Protein AF-A0A8J8DQS9-F1 (afdb_monomer_lite)

Structure (mmCIF, N/CA/C/O backbone):
data_AF-A0A8J8DQS9-F1
#
_entry.id   AF-A0A8J8DQS9-F1
#
loop_
_atom_site.group_PDB
_atom_site.id
_atom_site.type_symbol
_atom_site.label_atom_id
_atom_site.label_alt_id
_atom_site.label_comp_id
_atom_site.label_asym_id
_atom_site.label_entity_id
_atom_site.label_seq_id
_atom_site.pdbx_PDB_ins_code
_atom_site.Cartn_x
_atom_site.Cartn_y
_atom_site.Cartn_z
_atom_site.occupancy
_atom_site.B_iso_or_equiv
_atom_site.auth_seq_id
_atom_site.auth_comp_id
_atom_site.auth_asym_id
_atom_site.auth_atom_id
_atom_site.pdbx_PDB_model_num
ATOM 1 N N . MET A 1 1 ? 29.979 -10.423 -31.575 1.00 65.12 1 MET A N 1
ATOM 2 C CA . MET A 1 1 ? 30.955 -9.333 -31.808 1.00 65.12 1 MET A CA 1
ATOM 3 C C . MET A 1 1 ? 30.374 -8.048 -31.219 1.00 65.12 1 MET A C 1
ATOM 5 O O . MET A 1 1 ? 29.153 -7.925 -31.202 1.00 65.12 1 MET A O 1
ATOM 9 N N . VAL A 1 2 ? 31.196 -7.158 -30.656 1.00 72.56 2 VAL A N 1
ATOM 10 C CA . VAL A 1 2 ? 30.753 -5.866 -30.090 1.00 72.56 2 VAL A CA 1
ATOM 11 C C . VAL A 1 2 ? 31.274 -4.715 -30.948 1.00 72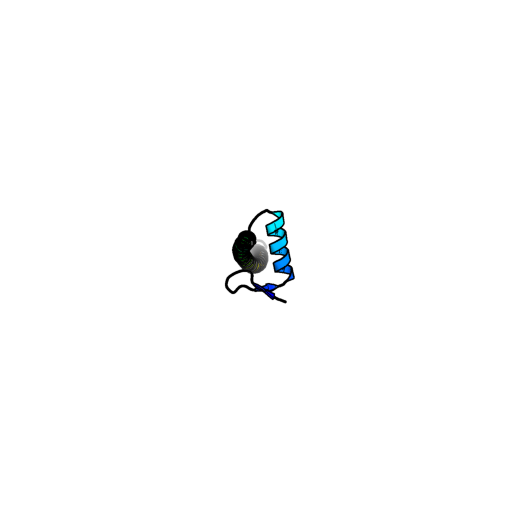.56 2 VAL A C 1
ATOM 13 O O . VAL A 1 2 ? 32.418 -4.756 -31.399 1.00 72.56 2 VAL A O 1
ATOM 16 N N . ARG A 1 3 ? 30.441 -3.695 -31.167 1.00 75.56 3 ARG A N 1
ATOM 17 C CA . ARG A 1 3 ? 30.719 -2.533 -32.021 1.00 75.56 3 ARG A CA 1
ATOM 18 C C . ARG A 1 3 ? 30.815 -1.257 -31.200 1.00 75.56 3 ARG A C 1
ATOM 20 O O . ARG A 1 3 ? 30.099 -1.077 -30.217 1.00 75.56 3 ARG A O 1
ATOM 27 N N . LEU A 1 4 ? 31.700 -0.366 -31.631 1.00 75.75 4 LEU A N 1
ATOM 28 C CA . LEU A 1 4 ? 31.862 0.967 -31.059 1.00 75.75 4 LEU A CA 1
ATOM 29 C C . LEU A 1 4 ? 30.786 1.915 -31.599 1.00 75.75 4 LEU A C 1
ATOM 31 O O . LEU A 1 4 ? 30.582 2.009 -32.808 1.00 75.75 4 LEU A O 1
ATOM 35 N N . VAL A 1 5 ? 30.131 2.636 -30.692 1.00 69.94 5 VAL A N 1
ATOM 36 C CA . VAL A 1 5 ? 29.059 3.608 -30.994 1.00 69.94 5 VAL A CA 1
ATOM 37 C C . VAL A 1 5 ? 29.389 5.035 -30.536 1.00 69.94 5 VAL A C 1
ATOM 39 O O . VAL A 1 5 ? 28.553 5.927 -30.620 1.00 69.94 5 VAL A O 1
ATOM 42 N N . GLY A 1 6 ? 30.622 5.275 -30.085 1.00 67.25 6 GLY A N 1
ATOM 43 C CA . GLY A 1 6 ? 31.102 6.570 -29.598 1.00 67.25 6 GLY A CA 1
ATOM 44 C C . GLY A 1 6 ? 32.472 6.437 -28.931 1.00 67.25 6 GLY A C 1
ATOM 45 O O . GLY A 1 6 ? 33.167 5.446 -29.147 1.00 67.25 6 GLY A O 1
ATOM 46 N N . ILE A 1 7 ? 32.864 7.396 -28.089 1.00 59.31 7 ILE A N 1
ATOM 47 C CA . ILE A 1 7 ? 34.100 7.280 -27.299 1.00 59.31 7 ILE A CA 1
ATOM 48 C C . ILE A 1 7 ? 33.865 6.249 -26.185 1.00 59.31 7 ILE A C 1
ATOM 50 O O . ILE A 1 7 ? 33.066 6.464 -25.279 1.00 59.31 7 ILE A O 1
ATOM 54 N N . GLY A 1 8 ? 34.523 5.093 -26.283 1.00 65.25 8 GLY A N 1
ATOM 55 C CA . GLY A 1 8 ? 34.580 4.073 -25.225 1.00 65.25 8 GLY A CA 1
ATOM 56 C C . GLY A 1 8 ? 33.348 3.172 -25.059 1.00 65.25 8 GLY A C 1
ATOM 57 O O . GLY A 1 8 ? 33.454 2.131 -24.417 1.00 65.25 8 GLY A O 1
ATOM 58 N N . SER A 1 9 ? 32.205 3.503 -25.663 1.00 74.75 9 SER A N 1
ATOM 59 C CA . SER A 1 9 ? 30.974 2.711 -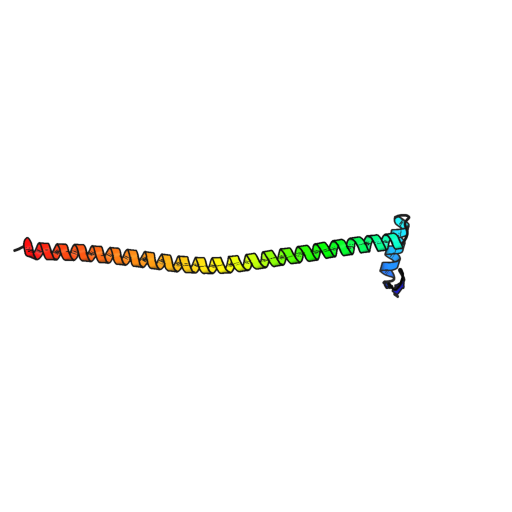25.521 1.00 74.75 9 SER A CA 1
ATOM 60 C C . SER A 1 9 ? 30.880 1.596 -26.561 1.00 74.75 9 SER A C 1
ATOM 62 O O . SER A 1 9 ? 31.000 1.838 -27.767 1.00 74.75 9 SER A O 1
ATOM 64 N N . ARG A 1 10 ? 30.646 0.369 -26.084 1.00 83.69 10 ARG A N 1
ATOM 65 C CA . ARG A 1 10 ? 30.489 -0.837 -26.905 1.00 83.69 10 ARG A CA 1
ATOM 66 C C . ARG A 1 10 ? 29.079 -1.387 -26.758 1.00 83.69 10 ARG A C 1
ATOM 68 O O . ARG A 1 10 ? 28.593 -1.542 -25.644 1.00 83.69 10 ARG A O 1
ATOM 75 N N . VAL A 1 11 ? 28.457 -1.722 -27.878 1.00 85.25 11 VAL A N 1
ATOM 76 C CA . VAL A 1 11 ? 27.154 -2.397 -27.929 1.00 85.25 11 VAL A CA 1
ATOM 77 C C . VAL A 1 11 ? 27.279 -3.696 -28.715 1.00 85.25 11 VAL A C 1
ATOM 79 O O . VAL A 1 11 ? 28.260 -3.897 -29.434 1.00 85.25 11 VAL A O 1
ATOM 82 N N . SER A 1 12 ? 26.316 -4.604 -28.575 1.00 91.12 12 SER A N 1
ATOM 83 C CA . SER A 1 12 ? 26.271 -5.800 -29.420 1.00 91.12 12 SER A CA 1
ATOM 84 C C . SER A 1 12 ? 26.088 -5.423 -30.895 1.00 91.12 12 SER A C 1
ATOM 86 O O . SER A 1 12 ? 25.567 -4.353 -31.213 1.00 91.12 12 SER A O 1
ATOM 88 N N . GLU A 1 13 ? 26.501 -6.315 -31.799 1.00 88.94 13 GLU A N 1
ATOM 89 C CA . GLU A 1 13 ? 26.263 -6.162 -33.242 1.00 88.94 13 GLU A CA 1
ATOM 90 C C . GLU A 1 13 ? 24.787 -5.875 -33.552 1.00 88.94 13 GLU A C 1
ATOM 92 O O . GLU A 1 13 ? 24.470 -4.960 -34.301 1.00 88.94 13 GLU A O 1
ATOM 97 N N . GLU A 1 14 ? 23.879 -6.610 -32.911 1.00 91.88 14 GLU A N 1
ATOM 98 C CA . GLU A 1 14 ? 22.436 -6.458 -33.096 1.00 91.88 14 GLU A CA 1
ATOM 99 C C . GLU A 1 14 ? 21.951 -5.046 -32.736 1.00 91.88 14 GLU A C 1
ATOM 101 O O . GLU A 1 14 ? 21.202 -4.421 -33.487 1.00 91.88 14 GLU A O 1
ATOM 106 N N . VAL A 1 15 ? 22.403 -4.510 -31.600 1.00 90.56 15 VAL A N 1
ATOM 107 C CA . VAL A 1 15 ? 22.040 -3.155 -31.166 1.00 90.56 15 VAL A CA 1
ATOM 108 C C . VAL A 1 15 ? 22.629 -2.112 -32.112 1.00 90.56 15 VAL A C 1
ATOM 110 O O . VAL A 1 15 ? 21.956 -1.139 -32.448 1.00 90.56 15 VAL A O 1
ATOM 113 N N . TYR A 1 16 ? 23.859 -2.322 -32.580 1.00 90.75 16 TYR A N 1
ATOM 114 C CA . TYR A 1 16 ? 24.495 -1.441 -33.553 1.00 90.75 16 TYR A CA 1
ATOM 115 C C . TYR A 1 16 ? 23.716 -1.382 -34.872 1.00 90.75 16 TYR A C 1
ATOM 117 O O . TYR A 1 16 ? 23.412 -0.288 -35.347 1.00 90.75 16 TYR A O 1
ATOM 125 N N . GLU A 1 17 ? 23.335 -2.533 -35.429 1.00 92.81 17 GLU A N 1
ATOM 126 C CA . GLU A 1 17 ? 22.548 -2.604 -36.664 1.00 92.81 17 GLU A CA 1
ATOM 127 C C . GLU A 1 17 ? 21.178 -1.939 -36.507 1.00 92.81 17 GLU A C 1
ATOM 129 O O . GLU A 1 17 ? 20.738 -1.200 -37.390 1.00 92.81 17 GLU A O 1
ATOM 134 N N . ARG A 1 18 ? 20.533 -2.089 -35.344 1.00 94.25 18 ARG A N 1
ATOM 135 C CA . ARG A 1 18 ? 19.286 -1.371 -35.033 1.00 94.25 18 ARG A CA 1
ATOM 136 C C . ARG A 1 18 ? 19.475 0.145 -35.013 1.00 94.25 18 ARG A C 1
ATOM 138 O O . ARG A 1 18 ? 18.663 0.853 -35.604 1.00 94.25 18 ARG A O 1
ATOM 145 N N . ILE A 1 19 ? 20.543 0.644 -34.386 1.00 93.06 19 ILE A N 1
ATOM 146 C CA . ILE A 1 19 ? 20.866 2.081 -34.368 1.00 93.06 19 ILE A CA 1
ATOM 147 C C . ILE A 1 19 ? 21.103 2.591 -35.796 1.00 93.06 19 ILE A C 1
ATOM 149 O O . ILE A 1 19 ? 20.593 3.648 -36.167 1.00 93.06 19 ILE A O 1
ATOM 153 N N . CYS A 1 20 ? 21.855 1.844 -36.610 1.00 92.31 20 CYS A N 1
ATOM 154 C CA . CYS A 1 20 ? 22.108 2.177 -38.012 1.00 92.31 20 CYS A CA 1
ATOM 155 C C . CYS A 1 20 ? 20.812 2.210 -38.836 1.00 92.31 20 CYS A C 1
ATOM 157 O O . CYS A 1 20 ? 20.583 3.165 -39.583 1.00 92.31 20 CYS A O 1
ATOM 159 N N . GLY A 1 21 ? 19.953 1.202 -38.675 1.00 96.12 21 GLY A N 1
ATOM 160 C CA . GLY A 1 21 ? 18.659 1.117 -39.348 1.00 96.12 21 GLY A CA 1
ATOM 161 C C . GLY A 1 21 ? 17.726 2.266 -38.971 1.00 96.12 21 GLY A C 1
ATOM 162 O O . GLY A 1 21 ? 17.147 2.900 -39.852 1.00 96.12 21 GLY A O 1
ATOM 163 N N . GLU A 1 22 ? 17.630 2.594 -37.681 1.00 95.81 22 GLU A N 1
ATOM 164 C CA . GLU A 1 22 ? 16.799 3.700 -37.193 1.00 95.81 22 GLU A CA 1
ATOM 165 C C . GLU A 1 22 ? 17.315 5.062 -37.678 1.00 95.81 22 GLU A C 1
ATOM 167 O O . GLU A 1 22 ? 16.526 5.891 -38.134 1.00 95.81 22 GLU A O 1
ATOM 172 N N . ALA A 1 23 ? 18.634 5.275 -37.647 1.00 95.38 23 ALA A N 1
ATOM 173 C CA . ALA A 1 23 ? 19.261 6.495 -38.152 1.00 95.38 23 ALA A CA 1
ATOM 174 C C . ALA A 1 23 ? 18.955 6.705 -39.643 1.00 95.38 23 ALA A C 1
ATOM 176 O O . ALA A 1 23 ? 18.557 7.797 -40.052 1.00 95.38 23 ALA A O 1
ATOM 177 N N . LYS A 1 24 ? 19.057 5.635 -40.445 1.00 96.62 24 LYS A N 1
ATOM 178 C CA . LYS A 1 24 ? 18.711 5.661 -41.871 1.00 96.62 24 LYS A CA 1
ATOM 179 C C . LYS A 1 24 ? 17.223 5.941 -42.091 1.00 96.62 24 LYS A C 1
ATOM 181 O O . LYS A 1 24 ? 16.887 6.790 -42.909 1.00 96.62 24 LYS A O 1
ATOM 186 N N 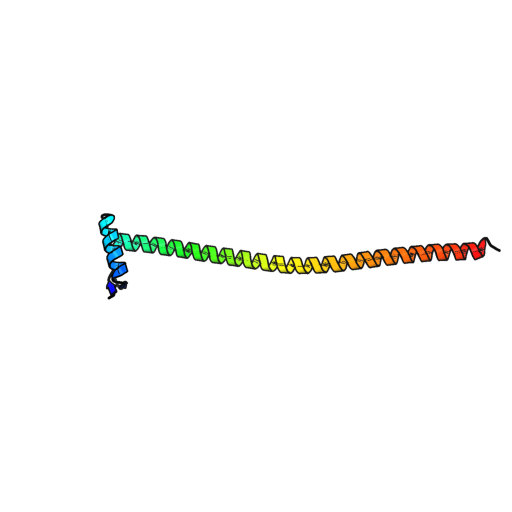. ALA A 1 25 ? 16.341 5.263 -41.356 1.00 96.75 25 ALA A N 1
ATOM 187 C CA . ALA A 1 25 ? 14.893 5.429 -41.482 1.00 96.75 25 ALA A CA 1
ATOM 188 C C . ALA A 1 25 ? 14.428 6.854 -41.137 1.00 96.75 25 ALA A C 1
ATOM 190 O O . ALA A 1 25 ? 13.493 7.362 -41.748 1.00 96.75 25 ALA A O 1
ATOM 191 N N . LYS A 1 26 ? 15.093 7.503 -40.177 1.00 96.19 26 LYS A N 1
ATOM 192 C CA . LYS A 1 26 ? 14.774 8.864 -39.722 1.00 96.19 26 LYS A CA 1
ATOM 193 C C . LYS A 1 26 ? 15.596 9.960 -40.407 1.00 96.19 26 LYS A C 1
ATOM 195 O O . LYS A 1 26 ? 15.451 11.120 -40.038 1.00 96.19 26 LYS A O 1
ATOM 200 N N . ASN A 1 27 ? 16.447 9.609 -41.375 1.00 96.31 27 ASN A N 1
ATOM 201 C CA . ASN A 1 27 ? 17.368 10.530 -42.051 1.00 96.31 27 ASN A CA 1
ATOM 202 C C . ASN A 1 27 ? 18.170 11.413 -41.066 1.00 96.31 27 ASN A C 1
ATOM 204 O O . ASN A 1 27 ? 18.231 12.633 -41.194 1.00 96.31 27 ASN A O 1
ATOM 208 N N . THR A 1 28 ? 18.744 10.781 -40.044 1.00 95.44 28 THR A N 1
ATOM 209 C CA . THR A 1 28 ? 19.446 11.425 -38.920 1.00 95.44 28 THR A CA 1
ATOM 210 C C . THR A 1 28 ? 20.745 10.676 -38.621 1.00 95.44 28 THR A C 1
ATOM 212 O O . THR A 1 28 ? 21.023 9.616 -39.190 1.00 95.44 28 THR A O 1
ATOM 215 N N . THR A 1 29 ? 21.585 11.209 -37.738 1.00 93.38 29 THR A N 1
ATOM 216 C CA . THR A 1 29 ? 22.838 10.555 -37.359 1.00 93.38 29 THR A CA 1
ATOM 217 C C . THR A 1 29 ? 22.619 9.485 -36.289 1.00 93.38 29 THR A C 1
ATOM 219 O O . THR A 1 29 ? 21.749 9.581 -35.424 1.00 93.38 29 THR A O 1
ATOM 222 N N . ARG A 1 30 ? 23.483 8.465 -36.275 1.00 90.38 30 ARG A N 1
ATOM 223 C CA . ARG A 1 30 ? 23.498 7.437 -35.216 1.00 90.38 30 ARG A CA 1
ATOM 224 C C . ARG A 1 30 ? 23.680 8.046 -33.825 1.00 90.38 30 ARG A C 1
ATOM 226 O O . ARG A 1 30 ? 23.064 7.587 -32.872 1.00 90.38 30 ARG A O 1
ATOM 233 N N . SER A 1 31 ? 24.483 9.105 -33.723 1.00 89.12 31 SER A N 1
ATOM 234 C CA . SER A 1 31 ? 24.701 9.841 -32.476 1.00 89.12 31 SER A CA 1
ATOM 235 C C . SER A 1 31 ? 23.417 10.482 -31.946 1.00 89.12 31 SER A C 1
ATOM 237 O O . SER A 1 31 ? 23.201 10.489 -30.739 1.00 89.12 31 SER A O 1
ATOM 239 N N . GLU A 1 32 ? 22.548 10.994 -32.820 1.00 90.06 32 GLU A N 1
ATOM 240 C CA . GLU A 1 32 ? 21.239 11.533 -32.426 1.00 90.06 32 GLU A CA 1
ATOM 241 C C . GLU A 1 32 ? 20.305 10.436 -31.917 1.00 90.06 32 GLU A C 1
ATOM 243 O O . GLU A 1 32 ? 19.685 10.616 -30.871 1.00 90.06 32 GLU A O 1
ATOM 248 N N . ILE A 1 33 ? 20.282 9.274 -32.579 1.00 92.94 33 ILE A N 1
ATOM 249 C CA . ILE A 1 33 ? 19.534 8.098 -32.108 1.00 92.94 33 ILE A CA 1
ATOM 250 C C . ILE A 1 33 ? 20.014 7.655 -30.721 1.00 92.94 33 ILE A C 1
ATOM 252 O O . ILE A 1 33 ? 19.202 7.441 -29.823 1.00 92.94 33 ILE A O 1
ATOM 256 N N . ILE A 1 34 ? 21.330 7.561 -30.520 1.00 89.69 34 ILE A N 1
ATOM 257 C CA . ILE A 1 34 ? 21.914 7.167 -29.231 1.00 89.69 34 ILE A CA 1
ATOM 258 C C . ILE A 1 34 ? 21.554 8.178 -28.143 1.00 89.69 34 ILE A C 1
ATOM 260 O O . ILE A 1 34 ? 21.089 7.776 -27.079 1.00 89.69 34 ILE A O 1
ATOM 264 N N . ARG A 1 35 ? 21.724 9.482 -28.406 1.00 89.31 35 ARG A N 1
ATOM 265 C CA . ARG A 1 35 ? 21.362 10.535 -27.444 1.00 89.31 35 ARG A CA 1
ATOM 266 C C . ARG A 1 35 ? 19.890 10.461 -27.060 1.00 89.31 35 ARG A C 1
ATOM 268 O O . ARG A 1 35 ? 19.585 10.487 -25.878 1.00 89.31 35 ARG A O 1
ATOM 275 N N . HIS A 1 36 ? 19.001 10.305 -28.037 1.00 91.19 36 HIS A N 1
ATOM 276 C CA . HIS A 1 36 ? 17.563 10.185 -27.803 1.00 91.19 36 HIS A CA 1
ATOM 277 C C . HIS A 1 36 ? 17.212 9.009 -26.885 1.00 91.19 36 HIS A C 1
ATOM 279 O O . HIS A 1 36 ? 16.455 9.171 -25.928 1.00 91.19 36 HIS A O 1
ATOM 285 N N . HIS A 1 37 ? 17.779 7.828 -27.145 1.00 91.00 37 HIS A N 1
ATOM 286 C CA . HIS A 1 37 ? 17.544 6.654 -26.299 1.00 91.00 37 HIS A CA 1
ATOM 287 C C . HIS A 1 37 ? 18.146 6.813 -24.902 1.00 91.00 37 HIS A C 1
ATOM 289 O O . HIS A 1 37 ? 17.511 6.409 -23.932 1.00 91.00 37 HIS A O 1
ATOM 295 N N . LEU A 1 38 ? 19.320 7.440 -24.775 1.00 89.56 38 LEU A N 1
ATOM 296 C CA . LEU A 1 38 ? 19.917 7.742 -23.472 1.00 89.56 38 LEU A CA 1
ATOM 297 C C . LEU A 1 38 ? 19.062 8.723 -22.665 1.00 89.56 38 LEU A C 1
ATOM 299 O O . LEU A 1 38 ? 18.817 8.472 -21.491 1.00 89.56 38 LEU A O 1
ATOM 303 N N . THR A 1 39 ? 18.558 9.795 -23.281 1.00 91.88 39 THR A N 1
ATOM 304 C CA . THR A 1 39 ? 17.649 10.740 -22.615 1.00 91.88 39 THR A CA 1
ATOM 305 C C . THR A 1 39 ? 16.422 10.016 -22.073 1.00 91.88 39 THR A C 1
ATOM 307 O O . THR A 1 39 ? 16.141 10.097 -20.881 1.00 91.88 39 THR A O 1
ATOM 310 N N . LYS A 1 40 ? 15.758 9.213 -22.912 1.00 94.44 40 LYS A N 1
ATOM 311 C CA . LYS A 1 40 ? 14.601 8.416 -22.485 1.00 94.44 40 LYS A CA 1
ATOM 312 C C . LYS A 1 40 ? 14.931 7.431 -21.371 1.00 94.44 40 LYS A C 1
ATOM 314 O O . LYS A 1 40 ? 14.112 7.208 -20.488 1.00 94.44 40 LYS A O 1
ATOM 319 N N . TYR A 1 41 ? 16.106 6.811 -21.422 1.00 92.38 41 TYR A N 1
ATOM 320 C CA . TYR A 1 41 ? 16.547 5.883 -20.389 1.00 92.38 41 TYR A CA 1
ATOM 321 C C . TYR A 1 41 ? 16.679 6.580 -19.030 1.00 92.38 41 TYR A C 1
ATOM 323 O O . TYR A 1 41 ? 16.159 6.074 -18.039 1.00 92.38 41 TYR A O 1
ATOM 331 N N . TYR A 1 42 ? 17.298 7.762 -18.986 1.00 93.06 42 TYR A N 1
ATOM 332 C CA . TYR A 1 42 ? 17.428 8.526 -17.744 1.00 93.06 42 TYR A CA 1
ATOM 333 C C . TYR A 1 42 ? 16.087 9.065 -17.229 1.00 93.06 42 TYR A C 1
ATOM 335 O O . TYR A 1 42 ? 15.830 8.969 -16.032 1.00 93.06 42 TYR A O 1
ATOM 343 N N . GLU A 1 43 ? 15.197 9.532 -18.111 1.00 95.12 43 GLU A N 1
ATOM 344 C CA . GLU A 1 43 ? 13.824 9.913 -17.732 1.00 95.12 43 GLU A CA 1
ATOM 345 C C . GLU A 1 43 ? 13.056 8.734 -17.107 1.00 95.12 43 GLU A C 1
ATOM 347 O O . GLU A 1 43 ? 12.314 8.893 -16.135 1.00 95.12 43 GLU A O 1
ATOM 352 N N . LEU A 1 44 ? 13.233 7.525 -17.654 1.00 96.38 44 LEU A N 1
ATOM 353 C CA . LEU A 1 44 ? 12.616 6.317 -17.111 1.00 96.38 44 LEU A CA 1
ATOM 354 C C . LEU A 1 44 ? 13.204 5.929 -15.753 1.00 96.38 44 LEU A C 1
ATOM 356 O O . LEU A 1 44 ? 12.432 5.543 -14.878 1.00 96.38 44 LEU A O 1
ATOM 360 N N . ILE A 1 45 ? 14.522 6.048 -15.562 1.00 96.62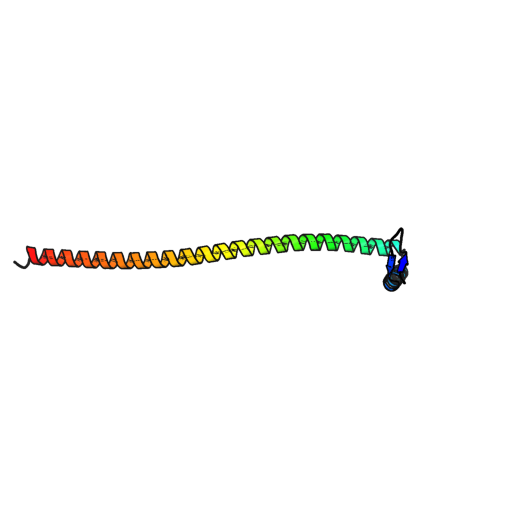 45 ILE A N 1
ATOM 361 C CA . ILE A 1 45 ? 15.159 5.809 -14.258 1.00 96.62 45 ILE A CA 1
ATOM 362 C C . ILE A 1 45 ? 14.559 6.730 -13.201 1.00 96.62 45 ILE A C 1
ATOM 364 O O . ILE A 1 45 ? 14.080 6.243 -12.181 1.00 96.62 45 ILE A O 1
ATOM 368 N N . GLU A 1 46 ? 14.521 8.037 -13.462 1.00 94.94 46 GLU A N 1
ATOM 369 C CA . GLU A 1 46 ? 14.003 9.013 -12.498 1.00 94.94 46 GLU A CA 1
ATOM 370 C C . GLU A 1 46 ? 12.551 8.696 -12.110 1.00 94.94 46 GLU A C 1
ATOM 372 O O . GLU A 1 46 ? 12.172 8.728 -10.934 1.00 94.94 46 GLU A O 1
ATOM 377 N N . LYS A 1 47 ? 11.733 8.309 -13.096 1.00 97.25 47 LYS A N 1
ATOM 378 C CA . LYS A 1 47 ? 10.348 7.900 -12.860 1.00 97.25 47 LYS A CA 1
ATOM 379 C C . LYS A 1 47 ? 10.248 6.625 -12.021 1.00 97.25 47 LYS A C 1
ATOM 381 O O . LYS A 1 47 ? 9.372 6.547 -11.160 1.00 97.25 47 LYS A O 1
ATOM 386 N N . VAL A 1 48 ? 11.101 5.632 -12.269 1.00 97.38 48 VAL A N 1
ATOM 387 C CA . VAL A 1 48 ? 11.138 4.387 -11.485 1.00 97.38 48 VAL A CA 1
ATOM 388 C C . VAL A 1 48 ? 11.535 4.684 -10.042 1.00 97.38 48 VAL A C 1
ATOM 390 O O . VAL A 1 48 ? 10.810 4.287 -9.136 1.00 97.38 48 VAL A O 1
ATOM 393 N N . GLU A 1 49 ? 12.588 5.466 -9.815 1.00 96.50 49 GLU A N 1
ATOM 394 C CA . GLU A 1 49 ? 13.025 5.856 -8.467 1.00 96.50 49 GLU A CA 1
ATOM 395 C C . GLU A 1 49 ? 11.947 6.649 -7.711 1.00 96.50 49 GLU A C 1
ATOM 397 O O . GLU A 1 49 ? 11.782 6.530 -6.493 1.00 96.50 49 GLU A O 1
ATOM 402 N N . TRP A 1 50 ? 11.193 7.496 -8.416 1.00 97.19 50 TRP A N 1
ATOM 403 C CA . TRP A 1 50 ? 10.048 8.186 -7.829 1.00 97.19 50 TRP A CA 1
ATOM 404 C C . TRP A 1 50 ? 8.925 7.211 -7.446 1.00 97.19 50 TRP A C 1
ATOM 406 O O . TRP A 1 50 ? 8.411 7.280 -6.326 1.00 97.19 50 TRP A 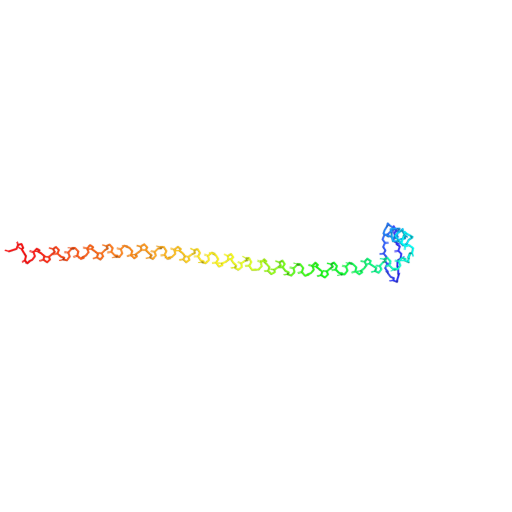O 1
ATOM 416 N N . LEU A 1 51 ? 8.576 6.272 -8.331 1.00 97.56 51 LEU A N 1
ATOM 417 C CA . LEU A 1 51 ? 7.560 5.252 -8.059 1.00 97.56 51 LEU A CA 1
ATOM 418 C C . LEU A 1 51 ? 7.955 4.339 -6.895 1.00 97.56 51 LEU A C 1
ATOM 420 O O . LEU A 1 51 ? 7.111 4.040 -6.055 1.00 97.56 51 LEU A O 1
ATOM 424 N N . GLU A 1 52 ? 9.222 3.937 -6.803 1.00 97.94 52 GLU A N 1
ATOM 425 C CA . GLU A 1 52 ? 9.739 3.135 -5.691 1.00 97.94 52 GLU A CA 1
ATOM 426 C C . GLU A 1 52 ? 9.611 3.873 -4.356 1.00 97.94 52 GLU A C 1
ATOM 428 O O . GLU A 1 52 ? 9.160 3.295 -3.365 1.00 97.94 52 GLU A O 1
ATOM 433 N N . ARG A 1 53 ? 9.931 5.174 -4.323 1.00 97.50 53 ARG A N 1
ATOM 434 C CA . ARG A 1 53 ? 9.737 6.007 -3.126 1.00 97.50 53 ARG A CA 1
ATOM 435 C C . ARG A 1 53 ? 8.269 6.084 -2.713 1.00 97.50 53 ARG A C 1
ATOM 437 O O . ARG A 1 53 ? 7.968 5.912 -1.534 1.00 97.50 53 ARG A O 1
ATOM 444 N N . MET A 1 54 ? 7.364 6.302 -3.666 1.00 97.88 54 MET A N 1
ATOM 445 C CA . MET A 1 54 ? 5.923 6.351 -3.390 1.00 97.88 54 MET A CA 1
ATOM 446 C C . MET A 1 54 ? 5.383 5.008 -2.910 1.00 97.88 54 MET A C 1
ATOM 448 O O . MET A 1 54 ? 4.651 4.956 -1.926 1.00 97.88 54 MET A O 1
ATOM 452 N N . TYR A 1 55 ? 5.797 3.915 -3.547 1.00 97.38 55 TYR A N 1
ATOM 453 C CA . TYR A 1 55 ? 5.426 2.570 -3.130 1.00 97.38 55 TYR A CA 1
ATOM 454 C C . TYR A 1 55 ? 5.877 2.281 -1.695 1.00 97.38 55 TYR A C 1
ATOM 456 O O . TYR A 1 55 ? 5.082 1.819 -0.877 1.00 97.38 55 TYR A O 1
ATOM 464 N N . ASN A 1 56 ? 7.127 2.607 -1.362 1.00 97.81 56 ASN A N 1
ATOM 465 C CA . ASN A 1 56 ? 7.660 2.402 -0.019 1.00 97.81 56 ASN A CA 1
ATOM 466 C C . ASN A 1 56 ? 6.909 3.229 1.034 1.00 97.81 56 ASN A C 1
ATOM 468 O O . ASN A 1 56 ? 6.602 2.699 2.101 1.00 97.81 56 ASN A O 1
ATOM 472 N N . ALA A 1 57 ? 6.550 4.480 0.723 1.00 97.50 57 ALA A N 1
ATOM 473 C CA . ALA A 1 57 ? 5.719 5.306 1.598 1.00 97.50 57 ALA A CA 1
ATOM 474 C C . ALA A 1 57 ? 4.336 4.671 1.827 1.00 97.50 57 ALA A C 1
ATOM 476 O O . ALA A 1 57 ? 3.945 4.451 2.969 1.00 97.50 57 ALA A O 1
ATOM 477 N N . CYS A 1 58 ? 3.643 4.248 0.763 1.00 97.94 58 CYS A N 1
ATOM 478 C CA . CYS A 1 58 ? 2.347 3.576 0.894 1.00 97.94 58 CYS A CA 1
ATOM 479 C C . CYS A 1 58 ? 2.428 2.276 1.709 1.00 97.94 58 CYS A C 1
ATOM 481 O O . CYS A 1 58 ? 1.509 1.942 2.459 1.00 97.94 58 CYS A O 1
ATOM 483 N N . MET A 1 59 ? 3.515 1.516 1.568 1.00 97.69 59 MET A N 1
ATOM 484 C CA . MET A 1 59 ? 3.718 0.287 2.335 1.00 97.69 59 MET A CA 1
ATOM 485 C C . MET A 1 59 ? 3.972 0.561 3.818 1.00 97.69 59 MET A C 1
ATOM 487 O O . MET A 1 59 ? 3.511 -0.221 4.656 1.00 97.69 59 MET A O 1
ATOM 491 N N . GLN A 1 60 ? 4.655 1.661 4.133 1.00 97.50 60 GLN A N 1
ATOM 492 C CA . GLN A 1 60 ? 4.844 2.132 5.500 1.00 97.50 60 GLN A CA 1
ATOM 493 C C . GLN A 1 60 ? 3.511 2.581 6.114 1.00 97.50 60 GLN A C 1
ATOM 495 O O . GLN A 1 60 ? 3.136 2.062 7.165 1.00 97.50 60 GLN A O 1
ATOM 500 N N . ASP A 1 61 ? 2.740 3.418 5.415 1.00 97.81 61 ASP A N 1
ATOM 501 C CA . ASP A 1 61 ? 1.414 3.865 5.868 1.00 97.81 61 ASP A CA 1
ATOM 502 C C . ASP A 1 61 ? 0.484 2.672 6.134 1.00 97.81 61 ASP A C 1
ATOM 504 O O . ASP A 1 61 ? -0.196 2.589 7.158 1.00 97.81 61 ASP A O 1
ATOM 508 N N . ARG A 1 62 ? 0.490 1.678 5.234 1.00 97.12 62 ARG A N 1
ATOM 509 C CA . ARG A 1 62 ? -0.293 0.445 5.400 1.00 97.12 62 ARG A CA 1
ATOM 510 C C . ARG A 1 62 ? 0.094 -0.308 6.671 1.00 97.12 62 ARG A C 1
ATOM 512 O O . ARG A 1 62 ? -0.785 -0.839 7.350 1.00 97.12 62 ARG A O 1
ATOM 519 N N . LYS A 1 63 ? 1.390 -0.396 6.976 1.00 97.94 63 LYS A N 1
ATOM 520 C CA . LYS A 1 63 ? 1.883 -1.075 8.179 1.00 97.94 63 LYS A CA 1
ATOM 521 C C . LYS A 1 63 ? 1.386 -0.366 9.439 1.00 97.94 63 LYS A C 1
ATOM 523 O O . LYS A 1 63 ? 0.846 -1.027 10.322 1.00 97.94 63 LYS A O 1
ATOM 528 N N . GLU A 1 64 ? 1.496 0.957 9.487 1.00 96.75 64 GLU A N 1
ATOM 529 C CA . GLU A 1 64 ? 1.036 1.764 10.623 1.00 96.75 64 GLU A CA 1
ATOM 530 C C . GLU A 1 64 ? -0.476 1.632 10.839 1.00 96.75 64 GLU A C 1
ATOM 532 O O . GLU A 1 64 ? -0.931 1.395 11.960 1.00 96.75 64 GLU A O 1
ATOM 537 N N . LEU A 1 65 ? -1.262 1.673 9.760 1.00 96.88 65 LEU A N 1
ATOM 538 C CA . LEU A 1 65 ? -2.710 1.464 9.823 1.00 96.88 65 LEU A CA 1
ATOM 539 C C . LEU A 1 65 ? -3.086 0.055 10.296 1.00 96.88 65 LEU A C 1
ATOM 541 O O . LEU A 1 65 ? -4.058 -0.107 11.036 1.00 96.88 65 LEU A O 1
ATOM 545 N N . MET A 1 66 ? -2.336 -0.973 9.893 1.00 97.31 66 MET A N 1
ATOM 546 C CA . MET A 1 66 ? -2.551 -2.337 10.384 1.00 97.31 66 MET A CA 1
ATOM 547 C C . MET A 1 66 ? -2.270 -2.450 11.885 1.00 97.31 66 MET A C 1
ATOM 549 O O . MET A 1 66 ? -3.067 -3.050 12.608 1.00 97.31 66 MET A O 1
ATOM 553 N N . GLU A 1 67 ? -1.173 -1.860 12.360 1.00 96.81 67 GLU A N 1
ATOM 554 C CA . GLU A 1 67 ? -0.827 -1.850 13.783 1.00 96.81 67 GLU A CA 1
ATOM 555 C C . GLU A 1 67 ? -1.878 -1.099 14.613 1.00 96.81 67 GLU A C 1
ATOM 557 O O . GLU A 1 67 ? -2.311 -1.596 15.657 1.00 96.81 67 GLU A O 1
ATOM 562 N N . GLU A 1 68 ? -2.351 0.056 14.138 1.00 97.56 68 GLU A N 1
ATOM 563 C CA . GLU A 1 68 ? -3.405 0.809 14.822 1.00 97.56 68 GLU A CA 1
ATOM 564 C C . GLU A 1 68 ? -4.739 0.053 14.824 1.00 97.56 68 GLU A C 1
ATOM 566 O O . GLU A 1 68 ? -5.425 0.019 15.845 1.00 97.56 68 GLU A O 1
ATOM 571 N N . ASN A 1 69 ? -5.090 -0.636 13.737 1.00 97.50 69 ASN A N 1
ATOM 572 C CA . ASN A 1 69 ? -6.300 -1.457 13.692 1.00 97.50 69 ASN A CA 1
ATOM 573 C C . ASN A 1 69 ? -6.266 -2.581 14.745 1.00 97.50 69 ASN A C 1
ATOM 575 O O . ASN A 1 69 ? -7.239 -2.783 15.472 1.00 97.50 69 ASN A O 1
ATOM 579 N N . GLU A 1 70 ? -5.136 -3.275 14.908 1.00 96.94 70 GLU A N 1
ATOM 580 C CA . GLU A 1 70 ? -4.994 -4.295 15.958 1.00 96.94 70 GLU A CA 1
ATOM 581 C C . GLU A 1 70 ? -5.068 -3.701 17.376 1.00 96.94 70 GLU A C 1
ATOM 583 O O . GLU A 1 70 ? -5.707 -4.275 18.272 1.00 96.94 70 GLU A O 1
ATOM 588 N N . ARG A 1 71 ? -4.503 -2.504 17.589 1.00 96.69 71 ARG A N 1
ATOM 589 C CA . ARG A 1 71 ? -4.669 -1.767 18.855 1.00 96.69 71 ARG A CA 1
ATOM 590 C C . ARG A 1 71 ? -6.134 -1.431 19.115 1.00 96.69 71 ARG A C 1
ATOM 592 O O . ARG A 1 71 ? -6.620 -1.647 20.228 1.00 96.69 71 ARG A O 1
ATOM 599 N N . LEU A 1 72 ? -6.852 -0.939 18.107 1.00 96.88 72 LEU A N 1
ATOM 600 C CA . LEU A 1 72 ? -8.268 -0.593 18.215 1.00 96.88 72 LEU A CA 1
ATOM 601 C C . LEU A 1 72 ? -9.133 -1.823 18.502 1.00 96.88 72 LEU A C 1
ATOM 603 O O . LEU A 1 72 ? -9.954 -1.771 19.416 1.00 96.88 72 LEU A O 1
ATOM 607 N N . LYS A 1 73 ? -8.903 -2.954 17.825 1.00 97.44 73 LYS A N 1
ATOM 608 C CA . LYS A 1 73 ? -9.593 -4.224 18.123 1.00 97.44 73 LYS A CA 1
ATOM 609 C C . LYS A 1 73 ? -9.415 -4.644 19.578 1.00 97.44 73 LYS A C 1
ATOM 611 O O . LYS A 1 73 ? -10.367 -5.082 20.221 1.00 97.44 73 LYS A O 1
ATOM 616 N N . THR A 1 74 ? -8.205 -4.492 20.112 1.00 96.06 74 THR A N 1
ATOM 617 C CA . THR A 1 74 ? -7.917 -4.806 21.516 1.00 96.06 74 THR A CA 1
ATOM 618 C C . THR A 1 74 ? -8.662 -3.860 22.459 1.00 96.06 74 THR A C 1
ATOM 620 O O . THR A 1 74 ? -9.293 -4.318 23.410 1.00 96.06 74 THR A O 1
ATOM 623 N N . LYS A 1 75 ? -8.663 -2.549 22.174 1.00 96.75 75 LYS A N 1
ATOM 624 C CA . LYS A 1 75 ? -9.435 -1.563 22.949 1.00 96.75 75 LYS A CA 1
ATOM 625 C C . LYS A 1 75 ? -10.931 -1.878 22.942 1.00 96.75 75 LYS A C 1
ATOM 627 O O . LYS A 1 75 ? -11.545 -1.833 24.002 1.00 96.75 75 LYS A O 1
ATOM 632 N N . VAL A 1 76 ? -11.500 -2.235 21.789 1.00 97.62 76 VAL A N 1
ATOM 633 C CA . VAL A 1 76 ? -12.920 -2.608 21.667 1.00 97.62 76 VAL A CA 1
ATOM 634 C C . VAL A 1 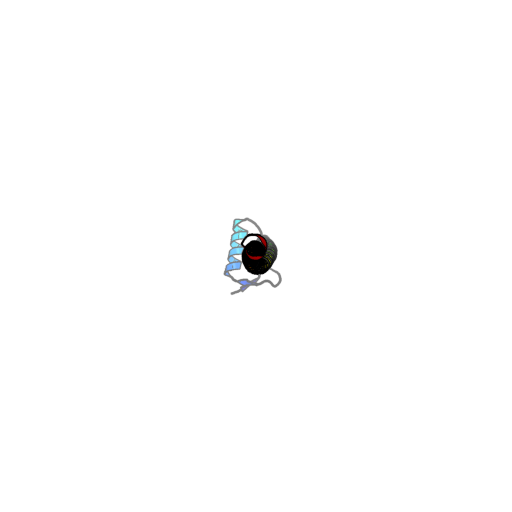76 ? -13.249 -3.795 22.569 1.00 97.62 76 VAL A C 1
ATOM 636 O O . VAL A 1 76 ? -14.155 -3.679 23.388 1.00 97.62 76 VAL A O 1
ATOM 639 N N . LYS A 1 77 ? -12.460 -4.876 22.524 1.00 96.56 77 LYS A N 1
ATOM 640 C CA . LYS A 1 77 ? -12.659 -6.041 23.407 1.00 96.56 77 LYS A CA 1
ATOM 641 C C . LYS A 1 77 ? -12.616 -5.668 24.891 1.00 96.56 77 LYS A C 1
ATOM 643 O O . LYS A 1 77 ? -13.422 -6.149 25.685 1.00 96.56 77 LYS A O 1
ATOM 648 N N . THR A 1 78 ? -11.689 -4.792 25.278 1.00 96.88 78 THR A N 1
ATOM 649 C CA . THR A 1 78 ? -11.605 -4.300 26.661 1.00 96.88 78 THR A CA 1
ATOM 650 C C . THR A 1 78 ? -12.846 -3.498 27.049 1.00 96.88 78 THR A C 1
ATOM 652 O O . THR A 1 78 ? -13.387 -3.699 28.134 1.00 96.88 78 THR A O 1
ATOM 655 N N . LEU A 1 79 ? -13.329 -2.614 26.172 1.00 97.00 79 LEU A N 1
ATOM 656 C CA . LEU A 1 79 ? -14.540 -1.827 26.419 1.00 97.00 79 LEU A CA 1
ATOM 657 C C . LEU A 1 79 ? -15.788 -2.710 26.515 1.00 97.00 79 LEU A C 1
ATOM 659 O O . LEU A 1 79 ? -16.607 -2.497 27.405 1.00 97.00 79 LEU A O 1
ATOM 663 N N . GLU A 1 80 ? -15.912 -3.726 25.662 1.00 97.31 80 GLU A N 1
ATOM 664 C CA . GLU A 1 80 ? -16.990 -4.718 25.738 1.00 97.31 80 GLU A CA 1
ATOM 665 C C . GLU A 1 80 ? -16.993 -5.433 27.093 1.00 97.31 80 GLU A C 1
ATOM 667 O O . GLU A 1 80 ? -18.041 -5.552 27.731 1.00 97.31 80 GLU A O 1
ATOM 672 N N . ARG A 1 81 ? -15.813 -5.829 27.588 1.00 96.62 81 ARG A N 1
ATOM 673 C CA . ARG A 1 81 ? -15.686 -6.457 28.907 1.00 96.62 81 ARG A CA 1
ATOM 674 C C . ARG A 1 81 ? -16.055 -5.508 30.046 1.00 96.62 81 ARG A C 1
ATOM 676 O O . ARG A 1 81 ? -16.726 -5.918 30.990 1.00 96.62 81 ARG A O 1
ATOM 683 N N . LEU A 1 82 ? -15.635 -4.245 29.973 1.00 97.31 82 LEU A N 1
ATOM 684 C CA . LEU A 1 82 ? -16.005 -3.234 30.969 1.00 97.31 82 LEU A CA 1
ATOM 685 C C . LEU A 1 82 ? -17.516 -2.981 30.981 1.00 97.31 82 LEU A C 1
ATOM 687 O O . LEU A 1 82 ? -18.107 -2.869 32.054 1.00 97.31 82 LEU A O 1
ATOM 691 N N . LEU A 1 83 ? -18.148 -2.948 29.806 1.00 97.06 83 LEU A N 1
ATOM 692 C CA . LEU A 1 83 ? -19.595 -2.799 29.679 1.00 97.06 83 LEU A CA 1
ATOM 693 C C . LEU A 1 83 ? -20.342 -3.987 30.301 1.00 97.06 83 LEU A C 1
ATOM 695 O O . LEU A 1 83 ? -21.359 -3.803 30.971 1.00 97.06 83 LEU A O 1
ATOM 699 N N . GLU A 1 84 ? -19.841 -5.206 30.101 1.00 96.94 84 GLU A N 1
ATOM 700 C CA . GLU A 1 84 ? -20.391 -6.410 30.726 1.00 96.94 84 GLU A CA 1
ATOM 701 C C . GLU A 1 84 ? -20.309 -6.336 32.258 1.00 96.94 84 GLU A C 1
ATOM 703 O O . GLU A 1 84 ? -21.328 -6.485 32.936 1.00 96.94 84 GLU A O 1
ATOM 708 N N . LEU A 1 85 ? -19.135 -5.998 32.800 1.00 97.31 85 LEU A N 1
ATOM 709 C CA . LEU A 1 85 ? -18.937 -5.823 34.242 1.00 97.31 85 LEU A CA 1
ATOM 710 C C . LEU A 1 85 ? -19.839 -4.726 34.821 1.00 97.31 85 LEU A C 1
ATOM 712 O O . LEU A 1 85 ? -20.404 -4.893 35.902 1.00 97.31 85 LEU A O 1
ATOM 716 N N . GLN A 1 86 ? -20.029 -3.617 34.103 1.00 97.31 86 GLN A N 1
ATOM 717 C CA . GLN A 1 86 ? -20.937 -2.558 34.539 1.00 97.31 86 GLN A CA 1
ATOM 718 C C . GLN A 1 86 ? -22.380 -3.070 34.669 1.00 97.31 86 GLN A C 1
ATOM 720 O O . GLN A 1 86 ? -23.035 -2.815 35.683 1.00 97.31 86 GLN A O 1
ATOM 725 N N . ARG A 1 87 ? -22.860 -3.847 33.690 1.00 96.62 87 ARG A N 1
ATOM 726 C CA . ARG A 1 87 ? -24.196 -4.465 33.740 1.00 96.62 87 ARG A CA 1
ATOM 727 C C . ARG A 1 87 ? -24.330 -5.443 34.908 1.00 96.62 87 ARG A C 1
ATOM 729 O O . ARG A 1 87 ? -25.394 -5.520 35.524 1.00 96.62 87 ARG A O 1
ATOM 736 N N . GLU A 1 88 ? -23.281 -6.198 35.227 1.00 97.25 88 GLU A N 1
ATOM 737 C CA . GLU A 1 88 ? -23.266 -7.090 36.394 1.00 97.25 88 GLU A CA 1
ATOM 738 C C . GLU A 1 88 ? -23.352 -6.313 37.712 1.00 97.25 88 GLU A C 1
ATOM 740 O O . GLU A 1 88 ? -24.170 -6.652 38.571 1.00 97.25 88 GLU A O 1
ATOM 745 N N . ILE A 1 89 ? -22.576 -5.235 37.850 1.00 97.06 89 ILE A N 1
ATOM 746 C CA . ILE A 1 89 ? -22.608 -4.355 39.026 1.00 97.06 89 ILE A CA 1
ATOM 747 C C . ILE A 1 89 ? -24.003 -3.745 39.210 1.00 97.06 89 ILE A C 1
ATOM 749 O O . ILE A 1 89 ? -24.520 -3.711 40.327 1.00 97.06 89 ILE A O 1
ATOM 753 N N . GLU A 1 90 ? -24.645 -3.281 38.136 1.00 96.88 90 GLU A N 1
ATOM 754 C CA . GLU A 1 90 ? -26.006 -2.732 38.195 1.00 96.88 90 GLU A CA 1
ATOM 755 C C . GLU A 1 90 ? -27.027 -3.777 38.665 1.00 96.88 90 GLU A C 1
ATOM 757 O O . GLU A 1 90 ? -27.829 -3.497 39.561 1.00 96.88 90 GLU A O 1
ATOM 762 N N . LYS A 1 91 ? -26.949 -5.012 38.150 1.00 96.62 91 LYS A N 1
ATOM 763 C CA . LYS A 1 91 ? -27.791 -6.127 38.616 1.00 96.62 91 LYS A CA 1
ATOM 764 C C . LYS A 1 91 ? -27.572 -6.432 40.100 1.00 96.62 91 LYS A C 1
ATOM 766 O O . LYS A 1 91 ? -28.541 -6.677 40.823 1.00 96.62 91 LYS A O 1
ATOM 771 N N . GLN A 1 92 ? -26.323 -6.418 40.566 1.00 96.06 92 GLN A N 1
ATOM 772 C CA . GLN A 1 92 ? -26.000 -6.641 41.977 1.00 96.06 92 GLN A CA 1
ATOM 773 C C . GLN A 1 92 ? -26.555 -5.524 42.867 1.00 96.06 92 GLN A C 1
ATOM 775 O O . GLN A 1 92 ? -27.230 -5.820 43.854 1.00 96.06 92 GLN A O 1
ATOM 780 N N . LYS A 1 93 ? -26.368 -4.254 42.484 1.00 96.25 93 LYS A N 1
ATOM 781 C CA . LYS A 1 93 ? -26.929 -3.096 43.201 1.00 96.25 93 LYS A CA 1
ATOM 782 C C . LYS A 1 93 ? -28.448 -3.182 43.321 1.00 96.25 93 LYS A C 1
ATOM 784 O O . LYS A 1 93 ? -28.997 -2.913 44.388 1.00 96.25 93 LYS A O 1
ATOM 789 N N . GLU A 1 94 ? -29.131 -3.586 42.255 1.00 95.69 94 GLU A N 1
ATOM 790 C CA . GLU A 1 94 ? -30.585 -3.748 42.265 1.00 95.69 94 GLU A CA 1
ATOM 791 C C . GLU A 1 94 ? -31.032 -4.886 43.196 1.00 95.69 94 GLU A C 1
ATOM 793 O O . GLU A 1 94 ? -31.972 -4.734 43.981 1.00 95.69 94 GLU A O 1
ATOM 798 N N . LYS A 1 95 ? -30.315 -6.016 43.186 1.00 95.38 95 LYS A N 1
ATOM 799 C CA . LYS A 1 95 ? -30.562 -7.129 44.114 1.00 95.38 95 LYS A CA 1
ATOM 800 C C . LYS A 1 95 ? -30.359 -6.707 45.571 1.00 95.38 95 LYS A C 1
ATOM 802 O O . LYS A 1 95 ? -31.177 -7.037 46.427 1.00 95.38 95 LYS A O 1
ATOM 807 N N . GLU A 1 96 ? -29.302 -5.954 45.861 1.00 95.31 96 GLU A N 1
ATOM 808 C CA . GLU A 1 96 ? -29.053 -5.416 47.199 1.00 95.31 96 GLU A CA 1
ATOM 809 C C . GLU A 1 96 ? -30.125 -4.428 47.653 1.00 95.31 96 GLU A C 1
ATOM 811 O O . GLU A 1 96 ? -30.528 -4.474 48.816 1.00 95.31 96 GLU A O 1
ATOM 816 N N . ARG A 1 97 ? -30.596 -3.546 46.761 1.00 93.94 97 ARG A N 1
ATOM 817 C CA . ARG A 1 97 ? -31.702 -2.622 47.050 1.00 93.94 97 ARG A CA 1
ATOM 818 C C . ARG A 1 97 ? -32.955 -3.388 47.450 1.00 93.94 97 ARG A C 1
ATOM 820 O O . ARG A 1 97 ? -33.499 -3.130 48.521 1.00 93.94 97 ARG A O 1
ATOM 827 N N . LYS A 1 98 ? -33.355 -4.384 46.653 1.00 94.56 98 LYS A N 1
ATOM 828 C CA . LYS A 1 98 ? -34.509 -5.248 46.954 1.00 94.56 98 LYS A CA 1
ATOM 829 C C . LYS A 1 98 ? -34.341 -5.988 48.279 1.00 94.56 98 LYS A C 1
ATOM 831 O O . LYS A 1 98 ? -35.262 -5.998 49.088 1.00 94.56 98 LYS A O 1
ATOM 836 N N . ASN A 1 99 ? -33.162 -6.557 48.535 1.00 94.25 99 ASN A N 1
ATOM 837 C CA . ASN A 1 99 ? -32.875 -7.256 49.789 1.00 94.25 99 ASN A CA 1
ATOM 838 C C . ASN A 1 99 ? -32.946 -6.331 51.012 1.00 94.25 99 ASN A C 1
ATOM 840 O O . ASN A 1 99 ? -33.488 -6.731 52.041 1.00 94.25 99 ASN A O 1
ATOM 844 N N . ARG A 1 100 ? -32.409 -5.107 50.916 1.00 93.44 100 ARG A N 1
ATOM 845 C CA . ARG A 1 100 ? -32.508 -4.104 51.988 1.00 93.44 100 ARG A CA 1
ATOM 846 C C . ARG A 1 100 ? -33.961 -3.736 52.269 1.00 93.44 100 ARG A C 1
ATOM 848 O O . ARG A 1 100 ? -34.357 -3.722 53.428 1.00 93.44 100 ARG A O 1
ATOM 855 N N . LEU A 1 101 ? -34.748 -3.513 51.218 1.00 92.19 101 LEU A N 1
ATOM 856 C CA . LEU A 1 101 ? -36.168 -3.183 51.332 1.00 92.19 101 LEU A CA 1
ATOM 857 C C . LEU A 1 101 ? -36.952 -4.309 52.023 1.00 92.19 101 LEU A C 1
ATOM 859 O O . LEU A 1 101 ? -37.699 -4.056 52.961 1.00 92.19 101 LEU A O 1
ATOM 863 N N . TRP A 1 102 ? -36.704 -5.560 51.627 1.00 91.25 102 TRP A N 1
ATOM 864 C CA . TRP A 1 102 ? -37.307 -6.740 52.252 1.00 91.25 102 TRP A CA 1
ATOM 865 C C . TRP A 1 102 ? -36.970 -6.884 53.739 1.00 91.25 102 TRP A C 1
ATOM 867 O O . TRP A 1 102 ? -37.859 -7.197 54.529 1.00 91.25 102 TRP A O 1
ATOM 877 N N . ARG A 1 103 ? -35.706 -6.668 54.136 1.00 91.25 103 ARG A N 1
ATOM 878 C CA . ARG A 1 103 ? -35.319 -6.696 55.561 1.00 91.25 103 ARG A CA 1
ATOM 879 C C . ARG A 1 103 ? -36.037 -5.608 56.347 1.00 91.25 103 ARG A C 1
ATOM 881 O O . ARG A 1 103 ? -36.638 -5.908 57.370 1.00 91.25 103 ARG A O 1
ATOM 888 N N . TRP A 1 104 ? -36.039 -4.386 55.819 1.00 93.62 104 TRP A N 1
ATOM 889 C CA . TRP A 1 104 ? -36.707 -3.257 56.456 1.00 93.62 104 TRP A CA 1
ATOM 890 C C . TRP A 1 104 ? -38.209 -3.515 56.660 1.00 93.62 104 TRP A C 1
ATOM 892 O O . TRP A 1 104 ? -38.713 -3.331 57.766 1.00 93.62 104 TRP A O 1
ATOM 902 N N . MET A 1 105 ? -38.908 -4.033 55.639 1.00 90.50 105 MET A N 1
ATOM 903 C CA . MET A 1 105 ? -40.329 -4.401 55.743 1.00 90.50 105 MET A CA 1
ATOM 904 C C . MET A 1 105 ? -40.583 -5.474 56.809 1.00 90.50 105 MET A C 1
ATOM 906 O O . MET A 1 105 ? -41.560 -5.382 57.549 1.00 90.50 105 MET A O 1
ATOM 910 N N . LYS A 1 106 ? -39.710 -6.485 56.910 1.00 88.69 106 LYS A N 1
ATOM 911 C CA . LYS A 1 106 ? -39.814 -7.521 57.949 1.00 88.69 106 LYS A CA 1
ATOM 912 C C . LYS A 1 106 ? -39.707 -6.948 59.360 1.00 88.69 106 LYS A C 1
ATOM 914 O O . LYS A 1 106 ? -40.420 -7.409 60.238 1.00 88.69 106 LYS A O 1
ATOM 919 N N . GLU A 1 107 ? -38.819 -5.983 59.561 1.00 89.38 107 GLU A N 1
ATOM 920 C CA . GLU A 1 107 ? -38.555 -5.392 60.875 1.00 89.38 107 GLU A CA 1
ATOM 921 C C . GLU A 1 107 ? -39.626 -4.378 61.310 1.00 89.38 107 GLU A C 1
ATOM 923 O O . GLU A 1 107 ? -39.847 -4.229 62.505 1.00 89.38 107 GLU A O 1
ATOM 928 N N . HIS A 1 108 ? -40.284 -3.688 60.369 1.00 82.25 108 HIS A N 1
ATOM 929 C CA . HIS A 1 108 ? -41.134 -2.525 60.681 1.00 82.25 108 HIS A CA 1
ATOM 930 C C . HIS A 1 108 ? -42.621 -2.680 60.323 1.00 82.25 108 HIS A C 1
ATOM 932 O O . HIS A 1 108 ? -43.415 -1.833 60.719 1.00 82.25 108 HIS A O 1
ATOM 938 N N . ILE A 1 109 ? -43.008 -3.694 59.540 1.00 77.56 109 ILE A N 1
ATOM 939 C CA . ILE A 1 109 ? -44.397 -3.861 59.061 1.00 77.56 109 ILE A CA 1
ATOM 940 C C . ILE A 1 109 ? -45.004 -5.210 59.478 1.00 77.56 109 ILE A C 1
ATOM 942 O O . ILE A 1 109 ? -46.217 -5.307 59.630 1.00 77.56 109 ILE A O 1
ATOM 946 N N . LEU A 1 110 ? -44.192 -6.263 59.623 1.00 69.00 110 LEU A N 1
ATOM 947 C CA . LEU A 1 110 ? -44.660 -7.637 59.881 1.00 69.00 110 LEU A CA 1
ATOM 948 C C . LEU A 1 110 ? -44.557 -8.079 61.357 1.00 69.00 110 LEU A C 1
ATOM 950 O O . LEU A 1 110 ? -44.712 -9.268 61.638 1.00 69.00 110 LEU A O 1
ATOM 954 N N . LEU A 1 111 ? -44.308 -7.138 62.271 1.00 51.72 111 LEU A N 1
ATOM 955 C CA . LEU A 1 111 ? -44.451 -7.278 63.727 1.00 51.72 111 LEU A CA 1
ATOM 956 C C . LEU A 1 111 ? -45.623 -6.410 64.190 1.00 51.72 111 LEU A C 1
ATOM 958 O O . LEU A 1 111 ? -46.362 -6.874 65.084 1.00 51.72 111 LEU A O 1
#

Foldseek 3Di:
DWDDQDPPDIDDPVVVVVLVVVCVVVVHDSVVSVVVVVVVVVVVVVVVVVVVVVVVVVVVVVVVVVVVVVVVVVVVVVVVVVVVVVVVVVVVVVVVVVVVVVVVCVVPPVD

pLDDT: mean 91.86, std 8.99, range [51.72, 97.94]

Secondary structure (DSSP, 8-state):
-EEE-SSS-EEEHHHHHHHHHHHHHTTS-HHHHHHHHHHHHHHHHHHHHHHHHHHHHHHHHHHHHHHHHHHHHHHHHHHHHHHHHHHHHHHHHHHHHHHHHHHHHHHHT--

Sequence (111 aa):
MVRLVGIGSRVSEEVYERICGEAKAKNTTRSEIIRHHLTKYYELIEKVEWLERMYNACMQDRKELMEENERLKTKVKTLERLLELQREIEKQKEKERKNRLWRWMKEHILL

Radius of gyration: 40.36 Å; chains: 1; bounding box: 79×21×106 Å